Protein AF-A0A7C4CNY5-F1 (afdb_monomer_lite)

Secondary structure (DSSP, 8-state):
---EEEEEEEEEE-TT-SSPPTT--SEEEETTEEEES-SEEE--HHHHHHHHHHHHTT-EEEEEEEETTSEEEEEEEETTEEEEEEEE----SS-S-----

pLDDT: mean 92.22, std 7.35, range [56.16, 98.44]

Structure (mmCIF, N/CA/C/O backbone):
data_AF-A0A7C4CNY5-F1
#
_entry.id   AF-A0A7C4CNY5-F1
#
loop_
_atom_site.group_PDB
_atom_site.id
_atom_site.type_symbol
_atom_site.label_atom_id
_atom_site.label_alt_id
_atom_site.label_comp_id
_atom_site.label_asym_id
_atom_site.label_entity_id
_atom_site.label_seq_id
_atom_site.pdbx_PDB_ins_code
_atom_site.Cartn_x
_atom_site.Cartn_y
_atom_site.Cartn_z
_atom_site.occupancy
_atom_site.B_iso_or_equiv
_atom_site.auth_seq_id
_atom_site.auth_comp_id
_atom_site.auth_asym_id
_atom_site.auth_atom_id
_atom_site.pdbx_PDB_model_num
ATOM 1 N N . MET A 1 1 ? 21.842 8.330 -4.139 1.00 57.25 1 MET A N 1
ATOM 2 C CA . MET A 1 1 ? 20.633 8.484 -4.976 1.00 57.25 1 MET A CA 1
ATOM 3 C C . MET A 1 1 ? 19.455 7.970 -4.170 1.00 57.25 1 MET A C 1
ATOM 5 O O . MET A 1 1 ? 19.656 7.043 -3.399 1.00 57.25 1 MET A O 1
ATOM 9 N N . GLY A 1 2 ? 18.302 8.637 -4.222 1.00 66.81 2 GLY A N 1
ATOM 10 C CA . GLY A 1 2 ? 17.097 8.140 -3.552 1.00 66.81 2 GLY A CA 1
ATOM 11 C C . GLY A 1 2 ? 16.415 7.128 -4.459 1.00 66.81 2 GLY A C 1
ATOM 12 O O . GLY A 1 2 ? 16.245 7.431 -5.632 1.00 66.81 2 GLY A O 1
ATOM 13 N N . TYR A 1 3 ? 16.086 5.964 -3.918 1.00 82.69 3 TYR A N 1
ATOM 14 C CA . TYR A 1 3 ? 15.344 4.916 -4.605 1.00 82.69 3 TYR A CA 1
ATOM 15 C C . TYR A 1 3 ? 13.844 5.184 -4.417 1.00 82.69 3 TYR A C 1
ATOM 17 O O . TYR A 1 3 ? 13.422 5.512 -3.302 1.00 82.69 3 TYR A O 1
ATOM 25 N N . TYR A 1 4 ? 13.065 5.154 -5.497 1.00 89.94 4 TYR A N 1
ATOM 26 C CA . TYR A 1 4 ? 11.619 5.381 -5.459 1.00 89.94 4 TYR A CA 1
ATOM 27 C C . TYR A 1 4 ? 10.864 4.073 -5.668 1.00 89.94 4 TYR A C 1
ATOM 29 O O . TYR A 1 4 ? 11.317 3.180 -6.376 1.00 89.94 4 TYR A O 1
ATOM 37 N N . MET A 1 5 ? 9.689 3.992 -5.053 1.00 91.25 5 MET A N 1
ATOM 38 C CA . MET A 1 5 ? 8.747 2.894 -5.227 1.00 91.25 5 MET A CA 1
ATOM 39 C C . MET A 1 5 ? 7.415 3.449 -5.708 1.00 91.25 5 MET A C 1
ATOM 41 O O . MET A 1 5 ? 6.994 4.537 -5.299 1.00 91.25 5 MET A O 1
ATOM 45 N N . THR A 1 6 ? 6.726 2.674 -6.535 1.00 94.62 6 THR A N 1
ATOM 46 C CA . THR A 1 6 ? 5.368 2.965 -6.988 1.00 94.62 6 THR A CA 1
ATOM 47 C C . THR A 1 6 ? 4.416 1.911 -6.449 1.00 94.62 6 THR A C 1
ATOM 49 O O . THR A 1 6 ? 4.591 0.725 -6.719 1.00 94.62 6 THR A O 1
ATOM 52 N N . ILE A 1 7 ? 3.383 2.336 -5.726 1.00 95.25 7 ILE A N 1
ATOM 53 C CA . ILE A 1 7 ? 2.260 1.475 -5.354 1.00 95.25 7 ILE A CA 1
ATOM 54 C C . ILE A 1 7 ? 1.553 1.062 -6.649 1.00 95.25 7 ILE A C 1
ATOM 56 O O . ILE A 1 7 ? 1.149 1.908 -7.441 1.00 95.25 7 ILE A O 1
ATOM 60 N N . GLN A 1 8 ? 1.440 -0.238 -6.891 1.00 95.31 8 GLN A N 1
ATOM 61 C CA . GLN A 1 8 ? 0.769 -0.796 -8.067 1.00 95.31 8 GLN A CA 1
ATOM 62 C C . GLN A 1 8 ? -0.687 -1.127 -7.760 1.00 95.31 8 GLN A C 1
ATOM 64 O O . GLN A 1 8 ? -1.566 -0.907 -8.591 1.00 95.31 8 GLN A O 1
ATOM 69 N N . ASP A 1 9 ? -0.942 -1.622 -6.550 1.00 96.19 9 ASP A N 1
ATOM 70 C CA . ASP A 1 9 ? -2.279 -1.975 -6.101 1.00 96.19 9 ASP A CA 1
ATOM 71 C C . ASP A 1 9 ? -2.404 -1.846 -4.580 1.00 96.19 9 ASP A C 1
ATOM 73 O O . ASP A 1 9 ? -1.435 -1.986 -3.829 1.00 96.19 9 ASP A O 1
ATOM 77 N N . VAL A 1 10 ? -3.616 -1.558 -4.114 1.00 97.31 10 VAL A N 1
ATOM 78 C CA . VAL A 1 10 ? -3.917 -1.384 -2.695 1.00 97.31 10 VAL A CA 1
ATOM 79 C C . VAL A 1 10 ? -5.357 -1.766 -2.389 1.00 97.31 10 VAL A C 1
ATOM 81 O O . VAL A 1 10 ? -6.316 -1.299 -3.004 1.00 97.31 10 VAL A O 1
ATOM 84 N N . SER A 1 11 ? -5.521 -2.578 -1.352 1.00 98.00 11 SER A N 1
ATOM 85 C CA . SER A 1 11 ? -6.823 -2.912 -0.797 1.00 98.00 11 SER A CA 1
ATOM 86 C C . SER A 1 11 ? -6.706 -2.966 0.714 1.00 98.00 11 SER A C 1
ATOM 88 O O . SER A 1 11 ? -6.404 -4.014 1.270 1.00 98.00 11 SER A O 1
ATOM 90 N N . LEU A 1 12 ? -6.919 -1.833 1.387 1.00 97.88 12 LEU A N 1
ATOM 91 C CA . LEU A 1 12 ? -6.880 -1.739 2.846 1.00 97.88 12 LEU A CA 1
ATOM 92 C C . LEU A 1 12 ? -8.241 -1.307 3.398 1.00 97.88 12 LEU A C 1
ATOM 94 O O . LEU A 1 12 ? -8.809 -0.291 2.985 1.00 97.88 12 LEU A O 1
ATOM 98 N N . LYS A 1 13 ? -8.759 -2.076 4.354 1.00 97.62 13 LYS A N 1
ATOM 99 C CA . LYS A 1 13 ? -10.037 -1.836 5.034 1.00 97.62 13 LYS A CA 1
ATOM 100 C C . LYS A 1 13 ? -9.789 -1.416 6.468 1.00 97.62 13 LYS A C 1
ATOM 102 O O . LYS A 1 13 ? -9.004 -2.053 7.162 1.00 97.62 13 LYS A O 1
ATOM 107 N N . ALA A 1 14 ? -10.482 -0.372 6.901 1.00 93.94 14 ALA A N 1
ATOM 108 C CA . ALA A 1 14 ? -10.273 0.240 8.204 1.00 93.94 14 ALA A CA 1
ATOM 109 C C . ALA A 1 14 ? -11.086 -0.409 9.342 1.00 93.94 14 ALA A C 1
ATOM 111 O O . ALA A 1 14 ? -10.923 -0.010 10.484 1.00 93.94 14 ALA A O 1
ATOM 112 N N . GLU A 1 15 ? -11.950 -1.391 9.045 1.00 88.75 15 GLU A N 1
ATOM 113 C CA . GLU A 1 15 ? -12.680 -2.216 10.033 1.00 88.75 15 GLU A CA 1
ATOM 114 C C . GLU A 1 15 ? -13.321 -1.413 11.192 1.00 88.75 15 GLU A C 1
ATOM 116 O O . GLU A 1 15 ? -13.234 -1.785 12.359 1.00 88.75 15 GLU A O 1
ATOM 121 N N . GLY A 1 16 ? -13.983 -0.293 10.879 1.00 87.75 16 GLY A N 1
ATOM 122 C CA . GLY A 1 16 ? -14.683 0.545 11.861 1.00 87.75 16 GLY A CA 1
ATOM 123 C C . GLY A 1 16 ? -13.844 1.677 12.457 1.00 87.75 16 GLY A C 1
ATOM 124 O O . GLY A 1 16 ? -14.334 2.413 13.310 1.00 87.75 16 GLY A O 1
ATOM 125 N N . LEU A 1 17 ? -12.604 1.857 12.006 1.00 93.06 17 LEU A N 1
ATOM 126 C CA . LEU A 1 17 ? -11.748 2.954 12.437 1.00 93.06 17 LEU A CA 1
ATOM 127 C C . LEU A 1 17 ? -12.315 4.309 11.972 1.00 93.06 17 LEU A C 1
ATOM 129 O O . LEU A 1 17 ? -12.646 4.489 10.798 1.00 93.06 17 LEU A O 1
ATOM 133 N N . GLU A 1 18 ? -12.411 5.272 12.892 1.00 93.06 18 GLU A N 1
ATOM 134 C CA . GLU A 1 18 ? -12.907 6.632 12.608 1.00 93.06 18 GLU A CA 1
ATOM 135 C C . GLU A 1 18 ? -11.796 7.592 12.153 1.00 93.06 18 GLU A C 1
ATOM 137 O O . GLU A 1 18 ? -12.061 8.576 11.464 1.00 93.06 18 GLU A O 1
ATOM 142 N N . ARG A 1 19 ? -10.542 7.312 12.534 1.00 94.62 19 ARG A N 1
ATOM 143 C CA . ARG A 1 19 ? -9.356 8.108 12.187 1.00 94.62 19 ARG A CA 1
ATOM 144 C C . ARG A 1 19 ? -8.098 7.246 12.156 1.00 94.62 19 ARG A C 1
ATOM 146 O O . ARG A 1 19 ? -7.982 6.314 12.946 1.00 94.62 19 ARG A O 1
ATOM 153 N N . LEU A 1 20 ? -7.143 7.585 11.294 1.00 96.19 20 LEU A N 1
ATOM 154 C CA . LEU A 1 20 ? -5.848 6.900 11.273 1.00 96.19 20 LEU A CA 1
ATOM 155 C C . LEU A 1 20 ? -5.034 7.191 12.550 1.00 96.19 20 LEU A C 1
ATOM 157 O O . LEU A 1 20 ? -5.240 8.240 13.167 1.00 96.19 20 LEU A O 1
ATOM 161 N N . PRO A 1 21 ? -4.132 6.278 12.958 1.00 94.12 21 PRO A N 1
ATOM 162 C CA . PRO A 1 21 ? -3.216 6.511 14.071 1.00 94.12 21 PRO A CA 1
ATOM 163 C C . PRO A 1 21 ? -2.305 7.718 13.839 1.00 94.12 21 PRO A C 1
ATOM 165 O O . PRO A 1 21 ? -1.901 7.997 12.708 1.00 94.12 21 PRO A O 1
ATOM 168 N N . ASP A 1 22 ? -1.918 8.379 14.929 1.00 90.81 22 ASP A N 1
ATOM 169 C CA . ASP A 1 22 ? -0.871 9.398 14.888 1.00 90.81 22 ASP A CA 1
ATOM 170 C C . ASP A 1 22 ? 0.438 8.759 14.387 1.00 90.81 22 ASP A C 1
ATOM 172 O O . ASP A 1 22 ? 0.827 7.685 14.846 1.00 90.81 22 ASP A O 1
ATOM 176 N N . GLY A 1 23 ? 1.107 9.407 13.431 1.00 86.38 23 GLY A N 1
ATOM 177 C CA . GLY A 1 23 ? 2.327 8.890 12.798 1.00 86.38 23 GLY A CA 1
ATOM 178 C C . GLY A 1 23 ? 2.119 8.263 11.418 1.00 86.38 23 GLY A C 1
ATOM 179 O O . GLY A 1 23 ? 3.110 8.044 10.728 1.00 86.38 23 GLY A O 1
ATOM 180 N N . VAL A 1 24 ? 0.871 8.050 10.985 1.00 93.81 24 VAL A N 1
ATOM 181 C CA . VAL A 1 24 ? 0.545 7.684 9.597 1.00 93.81 24 VAL A CA 1
ATOM 182 C C . VAL A 1 24 ? 0.397 8.955 8.756 1.00 93.81 24 VAL A C 1
ATOM 184 O O . VAL A 1 24 ? -0.549 9.720 8.948 1.00 93.81 24 VAL A O 1
ATOM 187 N N . GLY A 1 25 ? 1.344 9.199 7.851 1.00 93.81 25 GLY A N 1
ATOM 188 C CA . GLY A 1 25 ? 1.413 10.372 6.982 1.00 93.81 25 GLY A CA 1
ATOM 189 C C . GLY A 1 25 ? 1.319 10.064 5.486 1.00 93.81 25 GLY A C 1
ATOM 190 O O . GLY A 1 25 ? 0.995 10.969 4.720 1.00 93.81 25 GLY A O 1
ATOM 191 N N . LEU A 1 26 ? 1.557 8.824 5.051 1.00 94.19 26 LEU A N 1
ATOM 192 C CA . LEU A 1 26 ? 1.503 8.417 3.638 1.00 94.19 26 LEU A CA 1
ATOM 193 C C . LEU A 1 26 ? 0.110 7.947 3.201 1.00 94.19 26 LEU A C 1
ATOM 195 O O . LEU A 1 26 ? -0.178 7.874 2.003 1.00 94.19 26 LEU A O 1
ATOM 199 N N . PHE A 1 27 ? -0.777 7.665 4.154 1.00 96.44 27 PHE A N 1
ATOM 200 C CA . PHE A 1 27 ? -2.132 7.183 3.901 1.00 96.44 27 PHE A CA 1
ATOM 201 C C . PHE A 1 27 ? -3.203 8.128 4.444 1.00 96.44 27 PHE A C 1
ATOM 203 O O . PHE A 1 27 ? -2.989 8.903 5.372 1.00 96.44 27 PHE A O 1
ATOM 210 N N . LYS A 1 28 ? -4.407 8.019 3.881 1.00 97.06 28 LYS A N 1
ATOM 211 C CA . LYS A 1 28 ? -5.614 8.694 4.367 1.00 97.06 28 LYS A CA 1
ATOM 212 C C . LYS A 1 28 ? -6.796 7.733 4.435 1.00 97.06 28 LYS A C 1
ATOM 214 O O . LYS A 1 28 ? -6.880 6.773 3.669 1.00 97.06 28 LYS A O 1
ATOM 219 N N . LEU A 1 29 ? -7.719 8.015 5.349 1.00 97.50 29 LEU A N 1
ATOM 220 C CA . LEU A 1 29 ? -8.979 7.290 5.488 1.00 97.50 29 LEU A CA 1
ATOM 221 C C . LEU A 1 29 ? -10.051 7.942 4.605 1.00 97.50 29 LEU A C 1
ATOM 223 O O . LEU A 1 29 ? -10.314 9.136 4.728 1.00 97.50 29 LEU A O 1
ATOM 227 N N . VAL A 1 30 ? -10.680 7.155 3.736 1.00 96.25 30 VAL A N 1
ATOM 228 C CA . VAL A 1 30 ? -11.806 7.566 2.887 1.00 96.25 30 VAL A CA 1
ATOM 229 C C . VAL A 1 30 ? -12.838 6.447 2.907 1.00 96.25 30 VAL A C 1
ATOM 231 O O . VAL A 1 30 ? -12.533 5.336 2.488 1.00 96.25 30 VAL A O 1
ATOM 234 N N . ASP A 1 31 ? -14.042 6.716 3.411 1.00 93.50 31 ASP A N 1
ATOM 235 C CA . ASP A 1 31 ? -15.168 5.769 3.406 1.00 93.50 31 ASP A CA 1
ATOM 236 C C . ASP A 1 31 ? -14.794 4.346 3.875 1.00 93.50 31 ASP A C 1
ATOM 238 O O . ASP A 1 31 ? -15.009 3.359 3.170 1.00 93.50 31 ASP A O 1
ATOM 242 N N . GLN A 1 32 ? -14.190 4.231 5.069 1.00 94.56 32 GLN A N 1
ATOM 243 C CA . GLN A 1 32 ? -13.720 2.960 5.659 1.00 94.56 32 GLN A CA 1
ATOM 244 C C . GLN A 1 32 ? -12.6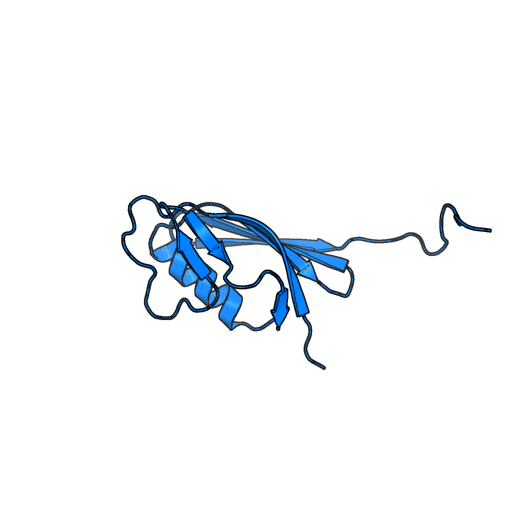13 2.234 4.867 1.00 94.56 32 GLN A C 1
ATOM 246 O O . GLN A 1 32 ? -12.291 1.075 5.149 1.00 94.56 32 GLN A O 1
ATOM 251 N N . ARG A 1 33 ? -11.985 2.911 3.904 1.00 96.75 33 ARG A N 1
ATOM 252 C CA . ARG A 1 33 ? -10.814 2.427 3.168 1.00 96.75 33 ARG A CA 1
ATOM 253 C C . ARG A 1 33 ? -9.597 3.269 3.492 1.00 96.75 33 ARG A C 1
ATOM 255 O O . ARG A 1 33 ? -9.690 4.490 3.603 1.00 96.75 33 ARG A O 1
ATOM 262 N N . VAL A 1 34 ? -8.453 2.612 3.603 1.00 97.44 34 VAL A N 1
ATOM 263 C CA . VAL A 1 34 ? -7.165 3.291 3.732 1.00 97.44 34 VAL A CA 1
ATOM 264 C C . VAL A 1 34 ? -6.529 3.331 2.351 1.00 97.44 34 VAL A C 1
ATOM 266 O O . VAL A 1 34 ? -6.358 2.297 1.710 1.00 97.44 34 VAL A O 1
ATOM 269 N N . VAL A 1 35 ? -6.246 4.531 1.861 1.00 97.25 35 VAL A N 1
ATOM 270 C CA . VAL A 1 35 ? -5.702 4.748 0.516 1.00 97.25 35 VAL A CA 1
ATOM 271 C C . VAL A 1 35 ? -4.444 5.605 0.598 1.00 97.25 35 VAL A C 1
ATOM 273 O O . VAL A 1 35 ? -4.367 6.470 1.477 1.00 97.25 35 VAL A O 1
ATOM 276 N N . PRO A 1 36 ? -3.461 5.396 -0.288 1.00 96.38 36 PRO A N 1
ATOM 277 C CA . PRO A 1 36 ? -2.273 6.232 -0.315 1.00 96.38 36 PRO A CA 1
ATOM 278 C C . PRO A 1 36 ? -2.626 7.672 -0.709 1.00 96.38 36 PRO A C 1
ATOM 280 O O . PRO A 1 36 ? -3.557 7.920 -1.484 1.00 96.38 36 PRO A O 1
ATOM 283 N N . ILE A 1 37 ? -1.892 8.638 -0.156 1.00 95.88 37 ILE A N 1
ATOM 284 C CA . ILE A 1 37 ? -1.981 10.048 -0.560 1.00 95.88 37 ILE A CA 1
ATOM 285 C C . ILE A 1 37 ? -1.295 10.239 -1.915 1.00 95.88 37 ILE A C 1
ATOM 287 O O . ILE A 1 37 ? -1.855 10.895 -2.794 1.00 95.88 37 ILE A O 1
ATOM 291 N N . GLU A 1 38 ? -0.133 9.609 -2.090 1.00 94.62 38 GLU A N 1
ATOM 292 C CA . GLU A 1 38 ? 0.640 9.576 -3.329 1.00 94.62 38 GLU A CA 1
ATOM 293 C C . GLU A 1 38 ? 0.953 8.129 -3.713 1.00 94.62 38 GLU A C 1
ATOM 295 O O . GLU A 1 38 ? 1.212 7.286 -2.860 1.00 94.62 38 GLU A O 1
ATOM 300 N N . TRP A 1 39 ? 0.931 7.840 -5.012 1.00 93.69 39 TRP A N 1
ATOM 301 C CA . TRP A 1 39 ? 1.194 6.495 -5.534 1.00 93.69 39 TRP A CA 1
ATOM 302 C C . TRP A 1 39 ? 2.675 6.234 -5.800 1.00 93.69 39 TRP A C 1
ATOM 304 O O . TRP A 1 39 ? 3.060 5.092 -6.017 1.00 93.69 39 TRP A O 1
ATOM 314 N N . THR A 1 40 ? 3.505 7.272 -5.752 1.00 93.38 40 THR A N 1
ATOM 315 C CA . THR A 1 40 ? 4.959 7.174 -5.870 1.00 93.38 40 THR A CA 1
ATOM 316 C C . THR A 1 40 ? 5.572 7.833 -4.653 1.00 93.38 40 THR A C 1
ATOM 318 O O . THR A 1 40 ? 5.177 8.935 -4.288 1.00 93.38 40 THR A O 1
ATOM 321 N N . MET A 1 41 ? 6.544 7.177 -4.033 1.00 89.75 41 MET A N 1
ATOM 322 C CA . MET A 1 41 ? 7.187 7.675 -2.822 1.00 89.75 41 MET A CA 1
ATOM 323 C C . MET A 1 41 ? 8.661 7.300 -2.810 1.00 89.75 41 MET A C 1
ATOM 325 O O . MET A 1 41 ? 9.080 6.313 -3.417 1.00 89.75 41 MET A O 1
ATOM 329 N N . LYS A 1 42 ? 9.462 8.084 -2.091 1.00 87.12 42 LYS A N 1
ATOM 330 C CA . LYS A 1 42 ? 10.844 7.707 -1.813 1.00 87.12 42 LYS A CA 1
ATOM 331 C C . LYS A 1 42 ? 10.843 6.529 -0.840 1.00 87.12 42 LYS A C 1
ATOM 333 O O . LYS A 1 42 ? 10.202 6.603 0.207 1.00 87.12 42 LYS A O 1
ATOM 338 N N . TRP A 1 43 ? 11.584 5.477 -1.166 1.00 82.69 43 TRP A N 1
ATOM 339 C CA . TRP A 1 43 ? 11.726 4.325 -0.289 1.00 82.69 43 TRP A CA 1
ATOM 340 C C . TRP A 1 43 ? 12.445 4.721 0.996 1.00 82.69 43 TRP A C 1
ATOM 342 O O . TRP A 1 43 ? 13.558 5.259 0.966 1.00 82.69 43 TRP A O 1
ATOM 352 N N . THR A 1 44 ? 11.771 4.506 2.120 1.00 79.00 44 THR A N 1
ATOM 353 C CA . THR A 1 44 ? 12.268 4.803 3.462 1.00 79.00 44 THR A CA 1
ATOM 354 C C . THR A 1 44 ? 11.664 3.807 4.446 1.00 79.00 44 THR A C 1
ATOM 356 O O . THR A 1 44 ? 10.527 3.378 4.246 1.00 79.00 44 THR A O 1
ATOM 359 N N . ASP A 1 45 ? 12.373 3.514 5.539 1.00 80.19 45 ASP A N 1
ATOM 360 C CA . ASP A 1 45 ? 11.889 2.638 6.623 1.00 80.19 45 ASP A CA 1
ATOM 361 C C . ASP A 1 45 ? 10.551 3.126 7.222 1.00 80.19 45 ASP A C 1
ATOM 363 O O . ASP A 1 45 ? 9.754 2.345 7.736 1.00 80.19 45 ASP A O 1
ATOM 367 N N . TYR A 1 46 ? 10.259 4.424 7.079 1.00 88.19 46 TYR A N 1
ATOM 368 C CA . TYR A 1 46 ? 9.021 5.056 7.531 1.00 88.19 46 TYR A CA 1
ATOM 369 C C . TYR A 1 46 ? 7.762 4.457 6.887 1.00 88.19 46 TYR A C 1
ATOM 371 O O . TYR A 1 46 ? 6.732 4.342 7.546 1.00 88.19 46 TYR A O 1
ATOM 379 N N . PHE A 1 47 ? 7.830 4.026 5.623 1.00 91.81 47 PHE A N 1
ATOM 380 C CA . PHE A 1 47 ? 6.681 3.392 4.974 1.00 91.81 47 PHE A CA 1
ATOM 381 C C . PHE A 1 47 ? 6.286 2.085 5.670 1.00 91.81 47 PHE A C 1
ATOM 383 O O . PHE A 1 47 ? 5.110 1.865 5.958 1.00 91.81 47 PHE A O 1
ATOM 390 N N . GLU A 1 48 ? 7.263 1.231 5.975 1.00 93.12 48 GLU A N 1
ATOM 391 C CA . GLU A 1 48 ? 7.001 -0.046 6.639 1.00 93.12 48 GLU A CA 1
ATOM 392 C C . GLU A 1 48 ? 6.500 0.162 8.073 1.00 93.12 48 GLU A C 1
ATOM 394 O O . GLU A 1 48 ? 5.571 -0.523 8.511 1.00 93.12 48 GLU A O 1
ATOM 399 N N . GLU A 1 49 ? 7.039 1.157 8.784 1.00 94.75 49 GLU A N 1
ATOM 400 C CA . GLU A 1 49 ? 6.545 1.554 10.107 1.00 94.75 49 GLU A CA 1
ATOM 401 C C . GLU A 1 49 ? 5.069 1.979 10.075 1.00 94.75 49 GLU A C 1
ATOM 403 O O . GLU A 1 49 ? 4.280 1.541 10.920 1.00 94.75 49 GLU A O 1
ATOM 408 N N . GLU A 1 50 ? 4.656 2.769 9.079 1.00 95.56 50 GLU A N 1
ATOM 409 C CA . GLU A 1 50 ? 3.251 3.152 8.918 1.00 95.56 50 GLU A CA 1
ATOM 410 C C . GLU A 1 5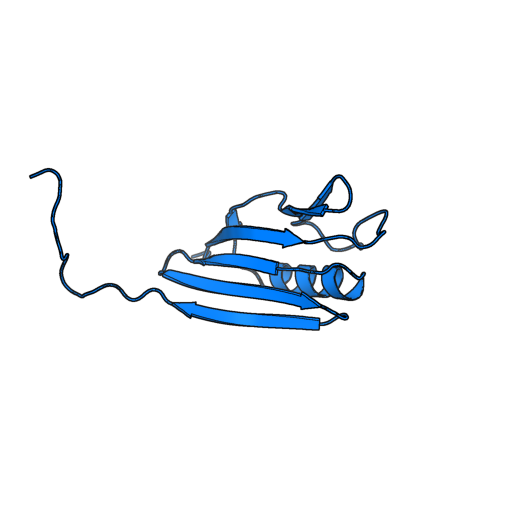0 ? 2.336 1.947 8.688 1.00 95.56 50 GLU A C 1
ATOM 412 O O . GLU A 1 50 ? 1.262 1.866 9.290 1.00 95.56 50 GLU A O 1
ATOM 417 N N . LEU A 1 51 ? 2.753 0.977 7.866 1.00 96.25 51 LEU A N 1
ATOM 418 C CA . LEU A 1 51 ? 1.985 -0.253 7.653 1.00 96.25 51 LEU A CA 1
ATOM 419 C C . LEU A 1 51 ? 1.810 -1.044 8.956 1.00 96.25 51 LEU A C 1
ATOM 421 O O . LEU A 1 51 ? 0.737 -1.600 9.212 1.00 96.25 51 LEU A O 1
ATOM 425 N N . VAL A 1 52 ? 2.835 -1.058 9.812 1.00 96.12 52 VAL A N 1
ATOM 426 C CA . VAL A 1 52 ? 2.755 -1.671 11.144 1.00 96.12 52 VAL A CA 1
ATOM 427 C C . VAL A 1 52 ? 1.768 -0.917 12.036 1.00 96.12 52 VAL A C 1
ATOM 429 O O . VAL A 1 52 ? 0.950 -1.557 12.706 1.00 96.12 52 VAL A O 1
ATOM 432 N N . PHE A 1 53 ? 1.788 0.420 12.042 1.00 96.38 53 PHE A N 1
ATOM 433 C CA . PHE A 1 53 ? 0.812 1.220 12.791 1.00 96.38 53 PHE A CA 1
ATOM 434 C C . PHE A 1 53 ? -0.621 0.968 12.317 1.00 96.38 53 PHE A C 1
ATOM 436 O O . PHE A 1 53 ? -1.509 0.753 13.147 1.00 96.38 53 PHE A O 1
ATOM 443 N N . LEU A 1 54 ? -0.841 0.915 11.003 1.00 97.19 54 LEU A N 1
ATOM 444 C CA . LEU A 1 54 ? -2.136 0.597 10.406 1.00 97.19 54 LEU A CA 1
ATOM 445 C C . LEU A 1 54 ? -2.619 -0.800 10.821 1.00 97.19 54 LEU A C 1
ATOM 447 O O . LEU A 1 54 ? -3.743 -0.936 11.306 1.00 97.19 54 LEU A O 1
ATOM 451 N N . SER A 1 55 ? -1.771 -1.827 10.705 1.00 97.25 55 SER A N 1
ATOM 452 C CA . SER A 1 55 ? -2.140 -3.201 11.079 1.00 97.25 55 SER A CA 1
ATOM 453 C C . SER A 1 55 ? -2.531 -3.307 12.557 1.00 97.25 55 SER A C 1
ATOM 455 O O . SER A 1 55 ? -3.556 -3.901 12.901 1.00 97.25 55 SER A O 1
ATOM 457 N N . ARG A 1 56 ? -1.764 -2.669 13.454 1.00 96.25 56 ARG A N 1
ATOM 458 C CA . ARG A 1 56 ? -2.059 -2.626 14.900 1.00 96.25 56 ARG A CA 1
ATOM 459 C C . ARG A 1 56 ? -3.349 -1.883 15.235 1.00 96.25 56 ARG A C 1
ATOM 461 O O . ARG A 1 56 ? -3.978 -2.198 16.240 1.00 96.25 56 ARG A O 1
ATOM 468 N N . ALA A 1 57 ? -3.749 -0.931 14.399 1.00 95.94 57 ALA A N 1
ATOM 469 C CA . ALA A 1 57 ? -5.024 -0.231 14.515 1.00 95.94 57 ALA A CA 1
ATOM 470 C C . ALA A 1 57 ? -6.220 -1.039 13.980 1.00 95.94 57 ALA A C 1
ATOM 472 O O . ALA A 1 57 ? -7.345 -0.548 14.010 1.00 95.94 57 ALA A O 1
ATOM 473 N N . GLY A 1 58 ? -5.995 -2.269 13.504 1.00 95.94 58 GLY A N 1
ATOM 474 C CA . GLY A 1 58 ? -7.038 -3.154 12.989 1.00 95.94 58 GLY A CA 1
ATOM 475 C C . GLY A 1 58 ? -7.266 -3.047 11.482 1.00 95.94 58 GLY A C 1
ATOM 476 O O . GLY A 1 58 ? -8.163 -3.711 10.966 1.00 95.94 58 GLY A O 1
ATOM 477 N N . VAL A 1 59 ? -6.455 -2.266 10.759 1.00 97.75 59 VAL A N 1
ATOM 478 C CA . VAL A 1 59 ? -6.530 -2.192 9.295 1.00 97.75 59 VAL A CA 1
ATOM 479 C C . VAL A 1 59 ? -6.077 -3.519 8.693 1.00 97.75 59 VAL A C 1
ATOM 481 O O . VAL A 1 59 ? -5.055 -4.078 9.093 1.00 97.75 59 VAL A O 1
ATOM 484 N N . ARG A 1 60 ? -6.827 -4.023 7.710 1.00 98.12 60 ARG A N 1
ATOM 485 C CA . ARG A 1 60 ? -6.549 -5.308 7.056 1.00 98.12 60 ARG A CA 1
ATOM 486 C C . ARG A 1 60 ? -6.522 -5.196 5.543 1.00 98.12 60 ARG A C 1
ATOM 488 O O . ARG A 1 60 ? -7.285 -4.425 4.962 1.00 98.12 60 ARG A O 1
ATOM 495 N N . GLY A 1 61 ? -5.707 -6.037 4.913 1.00 98.12 61 GLY A N 1
ATOM 496 C CA . GLY A 1 61 ? -5.658 -6.183 3.462 1.00 98.12 61 GLY A CA 1
ATOM 497 C C . GLY A 1 61 ? -4.234 -6.160 2.924 1.00 98.12 61 GLY A C 1
ATOM 498 O O . GLY A 1 61 ? -3.366 -6.778 3.533 1.00 98.12 61 GLY A O 1
ATOM 499 N N 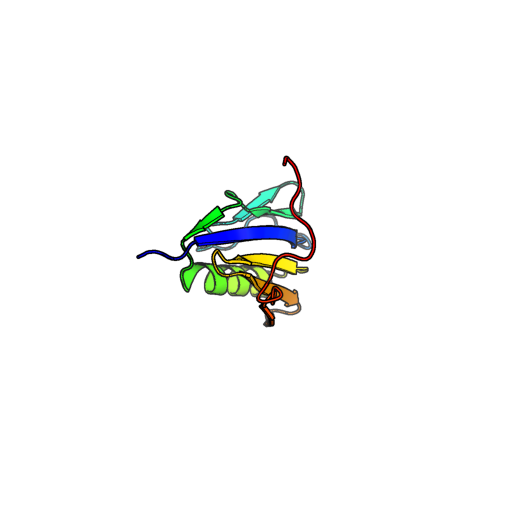. TYR A 1 62 ? -3.989 -5.508 1.787 1.00 98.31 62 TYR A N 1
ATOM 500 C CA . TYR A 1 62 ? -2.664 -5.509 1.166 1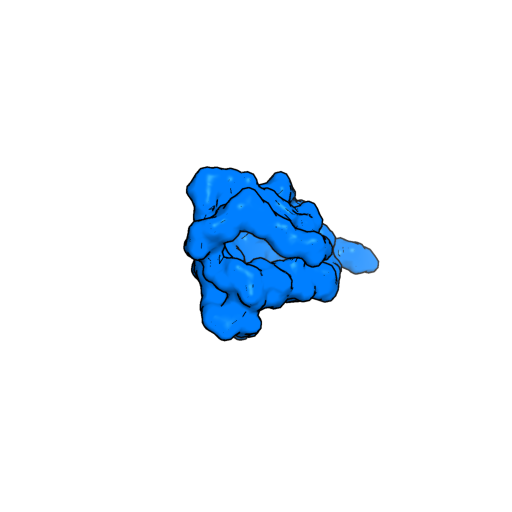.00 98.31 62 TYR A CA 1
ATOM 501 C C . TYR A 1 62 ? -2.277 -4.201 0.468 1.00 98.31 62 TYR A C 1
ATOM 503 O O . TYR A 1 62 ? -3.136 -3.401 0.090 1.00 98.31 62 TYR A O 1
ATOM 511 N N . VAL A 1 63 ? -0.966 -4.044 0.269 1.00 97.69 63 VAL A N 1
ATOM 512 C CA . VAL A 1 63 ? -0.325 -3.040 -0.591 1.00 97.69 63 VAL A CA 1
ATOM 513 C C . VAL A 1 63 ? 0.719 -3.750 -1.452 1.00 97.69 63 VAL A C 1
ATOM 515 O O . VAL A 1 63 ? 1.520 -4.519 -0.927 1.00 97.69 63 VAL A O 1
ATOM 518 N N . GLU A 1 64 ? 0.716 -3.505 -2.756 1.00 96.62 64 GLU A N 1
ATOM 519 C CA . GLU A 1 64 ? 1.742 -3.977 -3.690 1.00 96.62 64 GLU A CA 1
ATOM 520 C C . GLU A 1 64 ? 2.541 -2.784 -4.201 1.00 96.62 64 GLU A C 1
ATOM 522 O O . GLU A 1 64 ? 1.965 -1.781 -4.625 1.00 96.62 64 GLU A O 1
ATOM 527 N N . VAL A 1 65 ? 3.864 -2.885 -4.148 1.00 95.12 65 VAL A N 1
ATOM 528 C CA . VAL A 1 65 ? 4.796 -1.845 -4.582 1.00 95.12 65 VAL A CA 1
ATOM 529 C C . VAL A 1 65 ? 5.797 -2.414 -5.577 1.00 95.12 65 VAL A C 1
ATOM 531 O O . VAL A 1 65 ? 6.219 -3.564 -5.467 1.00 95.12 65 VAL A O 1
ATOM 534 N N . MET A 1 66 ? 6.181 -1.587 -6.542 1.00 94.19 66 MET A N 1
ATOM 535 C CA . MET A 1 66 ? 7.182 -1.893 -7.553 1.00 94.19 66 MET A CA 1
ATOM 536 C C . MET A 1 66 ? 8.316 -0.878 -7.490 1.00 94.19 66 MET A C 1
ATOM 538 O O . MET A 1 66 ? 8.068 0.329 -7.418 1.00 94.19 66 MET A O 1
ATOM 542 N N . GLY A 1 67 ? 9.537 -1.387 -7.539 1.00 90.94 67 GLY A N 1
ATOM 543 C CA . GLY A 1 67 ? 10.769 -0.623 -7.594 1.00 90.94 67 GLY A CA 1
ATOM 544 C C . GLY A 1 67 ? 11.211 -0.238 -8.994 1.00 90.94 67 GLY A C 1
ATOM 545 O O . GLY A 1 67 ? 10.745 -0.787 -9.994 1.00 90.94 67 GLY A O 1
ATOM 546 N N . GLU A 1 68 ? 12.143 0.709 -9.062 1.00 87.44 68 GLU A N 1
ATOM 547 C CA . GLU A 1 68 ? 12.727 1.170 -10.327 1.00 87.44 68 GLU A CA 1
ATOM 548 C C . GLU A 1 68 ? 13.616 0.111 -11.003 1.00 87.44 68 GLU A C 1
ATOM 550 O O . GLU A 1 68 ? 13.768 0.148 -12.224 1.00 87.44 68 GLU A O 1
ATOM 555 N N . GLU A 1 69 ? 14.165 -0.851 -10.253 1.00 85.38 69 GLU A N 1
ATOM 556 C CA . GLU A 1 69 ? 15.045 -1.906 -10.779 1.00 85.38 69 GLU A CA 1
ATOM 557 C C . GLU A 1 69 ? 14.313 -3.254 -10.946 1.00 85.38 69 GLU A C 1
ATOM 559 O O . GLU A 1 69 ? 14.934 -4.301 -11.129 1.00 85.38 69 GLU A O 1
ATOM 564 N N . GLY A 1 70 ? 12.972 -3.236 -10.962 1.00 82.06 70 GLY A N 1
ATOM 565 C CA . GLY A 1 70 ? 12.142 -4.423 -11.195 1.00 82.06 70 GLY A CA 1
ATOM 566 C C . GLY A 1 70 ? 11.839 -5.242 -9.938 1.00 82.06 70 GLY A C 1
ATOM 567 O O . GLY A 1 70 ? 11.372 -6.380 -10.046 1.00 82.06 70 GLY A O 1
ATOM 568 N N . GLU A 1 71 ? 12.077 -4.683 -8.755 1.00 88.94 71 GLU A N 1
ATOM 569 C CA . GLU A 1 71 ? 11.661 -5.258 -7.481 1.00 88.94 71 GLU A CA 1
ATOM 570 C C . GLU A 1 71 ? 10.143 -5.187 -7.332 1.00 88.94 71 GLU A C 1
ATOM 572 O O . GLU A 1 71 ? 9.503 -4.209 -7.719 1.00 88.94 71 GLU A O 1
ATOM 577 N N . TYR A 1 72 ? 9.554 -6.229 -6.756 1.00 93.25 72 TYR A N 1
ATOM 578 C CA . TYR A 1 72 ? 8.129 -6.285 -6.465 1.00 93.25 72 TYR A CA 1
ATOM 579 C C . TYR A 1 72 ? 7.947 -6.742 -5.026 1.00 93.25 72 TYR A C 1
ATOM 581 O O . TYR A 1 72 ? 8.418 -7.816 -4.651 1.00 93.25 72 TYR A O 1
ATOM 589 N N . VAL A 1 73 ? 7.264 -5.942 -4.214 1.00 94.69 73 VAL A N 1
ATOM 590 C CA . VAL A 1 73 ? 7.038 -6.265 -2.804 1.00 94.69 73 VAL A CA 1
ATOM 591 C C . VAL A 1 73 ? 5.558 -6.158 -2.489 1.00 94.69 73 VAL A C 1
ATOM 593 O O . VAL A 1 73 ? 4.895 -5.177 -2.826 1.00 94.69 73 VAL A O 1
ATOM 596 N N . LYS A 1 74 ? 5.024 -7.184 -1.834 1.00 97.06 74 LYS A N 1
ATOM 597 C CA . LYS A 1 74 ? 3.651 -7.221 -1.347 1.00 97.06 74 LYS A CA 1
ATOM 598 C C . LYS A 1 74 ? 3.645 -7.239 0.171 1.00 97.06 74 LYS A C 1
ATOM 600 O O . LYS A 1 74 ? 4.196 -8.144 0.791 1.00 97.06 74 LYS A O 1
ATOM 605 N N . TYR A 1 75 ? 2.936 -6.282 0.749 1.00 97.69 75 TYR A N 1
ATOM 606 C CA . TYR A 1 75 ? 2.676 -6.184 2.176 1.00 97.69 75 TYR A CA 1
ATOM 607 C C . TYR A 1 75 ? 1.253 -6.644 2.461 1.00 97.69 75 TYR A C 1
ATOM 609 O O . TYR A 1 75 ? 0.310 -6.145 1.849 1.00 97.69 75 TYR A O 1
ATOM 617 N N . VAL A 1 76 ? 1.079 -7.576 3.397 1.00 98.44 76 VAL A N 1
ATOM 618 C CA . VAL A 1 76 ? -0.236 -8.050 3.849 1.00 98.44 76 VAL A CA 1
ATOM 619 C C . VAL A 1 76 ? -0.424 -7.697 5.320 1.00 98.44 76 VAL A C 1
ATOM 621 O O . VAL A 1 76 ? 0.317 -8.163 6.182 1.00 98.44 76 VAL A O 1
ATOM 624 N N . LEU A 1 77 ? -1.439 -6.883 5.606 1.00 98.19 77 LEU A N 1
ATOM 625 C CA . LEU A 1 77 ? -1.790 -6.423 6.946 1.00 98.19 77 LEU A CA 1
ATOM 626 C C . LEU A 1 77 ? -2.889 -7.324 7.509 1.00 98.19 77 LEU A C 1
ATOM 628 O O . LEU A 1 77 ? -3.989 -7.406 6.947 1.00 98.19 77 LEU A O 1
ATOM 632 N N . LYS A 1 78 ? -2.604 -7.996 8.626 1.00 97.00 78 LYS A N 1
ATOM 633 C CA . LYS A 1 78 ? -3.584 -8.797 9.369 1.00 97.00 78 LYS A CA 1
ATOM 634 C C . LYS A 1 78 ? -3.192 -8.903 10.836 1.00 97.00 78 LYS A C 1
ATOM 636 O O . LYS A 1 78 ? -2.020 -9.033 11.149 1.00 97.00 78 LYS A O 1
ATOM 641 N N . ASP A 1 79 ? -4.179 -8.876 11.726 1.00 94.56 79 ASP A N 1
ATOM 642 C CA . ASP A 1 79 ? -4.027 -9.216 13.151 1.00 94.56 79 ASP A CA 1
ATOM 643 C C . ASP A 1 79 ? -2.855 -8.523 13.875 1.00 94.56 79 ASP A C 1
ATOM 645 O O . ASP A 1 79 ? -2.188 -9.119 14.718 1.00 94.56 79 ASP A O 1
ATOM 649 N N . GLY A 1 80 ? -2.590 -7.252 13.549 1.00 95.44 80 GLY A N 1
ATOM 650 C CA . GLY A 1 80 ? -1.513 -6.475 14.166 1.00 95.44 80 GLY A CA 1
ATOM 651 C C . GLY A 1 80 ? -0.105 -6.800 13.660 1.00 95.44 80 GLY A C 1
ATOM 652 O O . GLY A 1 80 ? 0.863 -6.250 14.190 1.00 95.44 80 GLY A O 1
ATOM 653 N N . VAL A 1 81 ? 0.021 -7.659 12.644 1.00 97.12 81 VAL A N 1
ATOM 654 C CA . VAL A 1 81 ? 1.277 -7.991 11.963 1.00 97.12 81 VAL A CA 1
ATOM 655 C C . VAL A 1 81 ? 1.254 -7.559 10.496 1.00 97.12 81 VAL A C 1
ATOM 657 O O . VAL A 1 81 ? 0.191 -7.350 9.902 1.00 97.12 81 VAL A O 1
ATOM 660 N N . VAL A 1 82 ? 2.444 -7.403 9.919 1.00 98.06 82 VAL A N 1
ATOM 661 C CA . VAL A 1 82 ? 2.646 -7.143 8.491 1.00 98.06 82 VAL A CA 1
ATOM 662 C C . VAL A 1 82 ? 3.501 -8.275 7.946 1.00 98.06 82 VAL A C 1
ATOM 664 O O . VAL A 1 82 ? 4.614 -8.494 8.416 1.00 98.06 82 VAL A O 1
ATOM 667 N N . GLU A 1 83 ? 2.962 -9.021 6.991 1.00 98.19 83 GLU A N 1
ATOM 668 C CA . GLU A 1 83 ? 3.720 -10.024 6.247 1.00 98.19 83 GLU A CA 1
ATOM 669 C C . GLU A 1 83 ? 4.274 -9.391 4.977 1.00 98.19 83 GLU A C 1
ATOM 671 O O . GLU A 1 83 ? 3.538 -8.715 4.255 1.00 98.19 83 GLU A O 1
ATOM 676 N N . VAL A 1 84 ? 5.553 -9.632 4.706 1.00 97.50 84 VAL A N 1
ATOM 677 C CA . VAL A 1 84 ? 6.262 -9.086 3.548 1.00 97.50 84 VAL A CA 1
ATOM 678 C C . VAL A 1 84 ? 6.598 -10.233 2.603 1.00 97.50 84 VAL A C 1
ATOM 680 O O . VAL A 1 84 ? 7.164 -11.244 3.020 1.00 97.50 84 VAL A O 1
ATOM 683 N N . TYR A 1 85 ? 6.221 -10.082 1.338 1.00 96.44 85 TYR A N 1
ATOM 684 C CA . TYR A 1 85 ? 6.509 -11.028 0.268 1.00 96.44 85 TYR A CA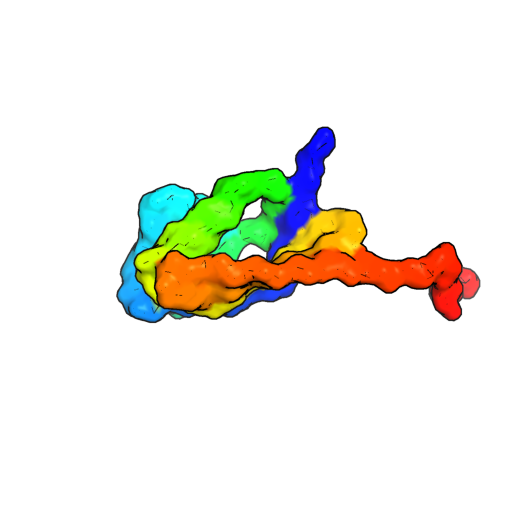 1
ATOM 685 C C . TYR A 1 85 ? 7.295 -10.298 -0.815 1.00 96.44 85 TYR A C 1
ATOM 687 O O . TYR A 1 85 ? 6.771 -9.382 -1.446 1.00 96.44 85 TYR A O 1
ATOM 695 N N . GLU A 1 86 ? 8.537 -10.710 -1.030 1.00 94.75 86 GLU A N 1
ATOM 696 C CA . GLU A 1 86 ? 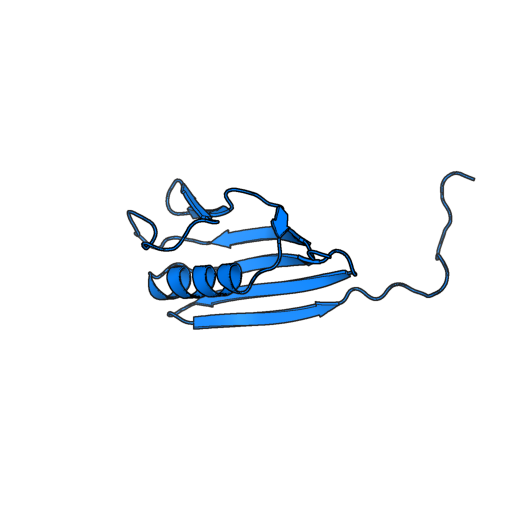9.450 -10.076 -1.979 1.00 94.75 86 GLU A CA 1
ATOM 697 C C . GLU A 1 86 ? 9.617 -10.943 -3.229 1.00 94.75 86 GLU A C 1
ATOM 699 O O . GLU A 1 86 ? 9.653 -12.175 -3.168 1.00 94.75 86 GLU A O 1
ATOM 704 N N . GLY A 1 87 ? 9.735 -10.285 -4.374 1.00 89.88 87 GLY A N 1
ATOM 705 C CA . GLY A 1 87 ? 10.027 -10.892 -5.660 1.00 89.88 87 GLY A CA 1
ATOM 706 C C . GLY A 1 87 ? 10.747 -9.907 -6.574 1.00 89.88 87 GLY A C 1
ATOM 707 O O . GLY A 1 87 ? 10.888 -8.725 -6.268 1.00 89.88 87 GLY A O 1
ATOM 708 N N . ALA A 1 88 ? 11.204 -10.401 -7.718 1.00 87.75 88 ALA A N 1
ATOM 709 C CA . ALA A 1 88 ? 11.830 -9.581 -8.743 1.00 87.75 88 ALA A CA 1
ATOM 710 C C . ALA A 1 88 ? 11.371 -10.042 -10.125 1.00 87.75 88 ALA A C 1
ATOM 712 O O . ALA A 1 88 ? 11.192 -11.240 -10.370 1.00 87.75 88 ALA A O 1
ATOM 713 N N . VAL A 1 89 ? 11.188 -9.088 -11.031 1.00 83.31 89 VAL A N 1
ATOM 714 C CA . VAL A 1 89 ? 10.938 -9.367 -12.442 1.00 83.31 89 VAL A CA 1
ATOM 715 C C . VAL A 1 89 ? 12.280 -9.562 -13.138 1.00 83.31 89 VAL A C 1
ATOM 717 O O . VAL A 1 89 ? 13.121 -8.670 -13.147 1.00 83.31 89 VAL A O 1
ATOM 720 N N . VAL A 1 90 ? 12.472 -10.730 -13.751 1.00 83.06 90 VAL A N 1
ATOM 721 C CA . VAL A 1 90 ? 13.684 -11.044 -14.517 1.00 83.06 90 VAL A CA 1
ATOM 722 C C . VAL A 1 90 ? 13.351 -11.016 -16.003 1.00 83.06 90 VAL A C 1
ATOM 724 O O . VAL A 1 90 ? 12.522 -11.797 -16.476 1.00 83.06 90 VAL A O 1
ATOM 727 N N . TYR A 1 91 ? 14.003 -10.117 -16.737 1.00 84.50 91 TYR A N 1
ATOM 728 C CA . TYR A 1 91 ? 13.892 -10.041 -18.190 1.00 84.50 91 TYR A CA 1
ATOM 729 C C . TYR A 1 91 ? 14.955 -10.920 -18.867 1.00 84.50 91 TYR A C 1
ATOM 731 O O . TYR A 1 91 ? 16.039 -11.094 -18.313 1.00 84.50 91 TYR A O 1
ATOM 739 N N . PRO A 1 92 ? 14.673 -11.474 -20.061 1.00 88.69 92 PRO A N 1
ATOM 740 C CA . PRO A 1 92 ? 15.694 -12.126 -20.876 1.00 88.69 92 PRO A CA 1
ATOM 741 C C . PRO A 1 92 ? 16.785 -11.135 -21.306 1.00 88.69 92 PRO A C 1
ATOM 743 O O . PRO A 1 92 ? 16.490 -9.964 -21.543 1.00 88.69 92 PRO A O 1
ATOM 746 N N . ASP A 1 93 ? 18.014 -11.625 -21.488 1.00 89.50 93 ASP A N 1
ATOM 747 C CA . ASP A 1 93 ? 19.168 -10.799 -21.891 1.00 89.50 93 ASP A CA 1
ATOM 748 C C . ASP A 1 93 ? 18.994 -10.136 -23.272 1.00 89.50 93 ASP A C 1
ATOM 750 O O . ASP A 1 93 ? 19.571 -9.083 -23.545 1.00 89.50 93 ASP A O 1
ATOM 754 N N . GLU A 1 94 ? 18.181 -10.734 -24.148 1.00 93.50 94 GLU A N 1
ATOM 755 C CA . GLU A 1 94 ? 17.853 -10.199 -25.470 1.00 93.50 94 GLU A CA 1
ATOM 756 C C . GLU A 1 94 ? 16.338 -9.978 -25.624 1.00 93.50 94 GLU A C 1
ATOM 758 O O . GLU A 1 94 ? 15.534 -10.791 -25.151 1.00 93.50 94 GLU A O 1
ATOM 763 N N . PRO A 1 95 ? 15.907 -8.906 -26.317 1.00 91.69 95 PRO A N 1
ATOM 764 C CA . PRO A 1 95 ? 14.491 -8.646 -26.535 1.00 91.69 95 PRO A CA 1
ATOM 765 C C . PRO A 1 95 ? 13.870 -9.729 -27.422 1.00 91.69 95 PRO A C 1
ATOM 767 O O . PRO A 1 95 ? 14.343 -10.004 -28.524 1.00 91.69 95 PRO A O 1
ATOM 770 N N . SER A 1 96 ? 12.740 -10.286 -26.985 1.00 92.62 96 SER A N 1
ATOM 771 C CA . SER A 1 96 ? 11.997 -11.296 -27.752 1.00 92.62 96 SER A CA 1
ATOM 772 C C . SER A 1 96 ? 11.373 -10.743 -29.039 1.00 92.62 96 SER A C 1
ATOM 774 O O . SER A 1 96 ? 11.081 -11.497 -29.966 1.00 92.62 96 SER A O 1
ATOM 776 N N . THR A 1 97 ? 11.126 -9.434 -29.117 1.00 94.12 97 THR A N 1
ATOM 777 C CA . THR A 1 97 ? 10.590 -8.735 -30.295 1.00 94.12 97 THR A CA 1
ATOM 778 C C . THR A 1 97 ? 10.954 -7.251 -30.221 1.00 94.12 97 THR A C 1
ATOM 780 O O . THR A 1 97 ? 10.956 -6.666 -29.141 1.00 94.12 97 THR A O 1
ATOM 783 N N . ILE A 1 98 ? 11.226 -6.620 -31.370 1.00 92.06 98 ILE A N 1
ATOM 784 C CA . ILE A 1 98 ? 11.415 -5.165 -31.486 1.00 92.06 98 ILE A CA 1
ATOM 785 C C . ILE A 1 98 ? 10.263 -4.604 -32.324 1.00 92.06 98 ILE A C 1
ATOM 787 O O . ILE A 1 98 ? 10.160 -4.909 -33.511 1.00 92.06 98 ILE A O 1
ATOM 791 N N . LEU A 1 99 ? 9.397 -3.798 -31.707 1.00 92.38 99 LEU A N 1
ATOM 792 C CA . LEU A 1 99 ? 8.292 -3.108 -32.381 1.00 92.38 99 LEU A CA 1
ATOM 793 C C . LEU A 1 99 ? 8.740 -1.719 -32.868 1.00 92.38 99 LEU A C 1
ATOM 795 O O . LEU A 1 99 ? 9.582 -1.088 -32.234 1.00 92.38 99 LEU A O 1
ATOM 799 N N . GLY A 1 100 ? 8.159 -1.228 -33.968 1.00 81.19 100 GLY A N 1
ATOM 800 C CA . GLY A 1 100 ? 8.430 0.125 -34.485 1.00 81.19 100 GLY A CA 1
ATOM 801 C C . GLY A 1 100 ? 9.701 0.263 -35.330 1.00 81.19 100 GLY A C 1
ATOM 802 O O . GLY A 1 100 ? 10.225 1.367 -35.459 1.00 81.19 100 GLY A O 1
ATOM 803 N N . LYS A 1 101 ? 10.192 -0.848 -35.886 1.00 56.16 101 LYS A N 1
ATOM 804 C CA . LYS A 1 101 ? 11.133 -0.817 -37.011 1.00 56.16 101 LYS A CA 1
ATOM 805 C C . LYS A 1 101 ? 10.414 -0.561 -38.329 1.00 56.16 101 LYS A C 1
ATOM 807 O O . LYS A 1 101 ? 9.282 -1.072 -38.478 1.00 56.16 101 LYS A O 1
#

Foldseek 3Di:
DFWKKFWPDDWKFQPPDPFADPLQDQWGDDPRTIDGPDRMDGDDPSVVVSLLSSLLSVMFDKIWMATPQFKIWIWTRHDSDIDIDIDGDDDDPDDPDDPDD

Radius of gyration: 16.08 Å; chains: 1; bounding box: 36×22×52 Å

Sequence (101 aa):
MGYYMTIQDVSLKAEGLERLPDGVGLFKLVDQRVVPIEWTMKWTDYFEEELVFLSRAGVRGYVEVMGEEGEYVKYVLKDGVVEVYEGAVVYPDEPSTILGK